Protein AF-A0A0L8HCJ7-F1 (afdb_monomer_lite)

Sequence (155 aa):
MPDIREISVDRPVSEKIEEMKAKKCLLDGDRKAYNEISQFTIKRNKEKIKTLRKENKELRQKLHDLHMKDEAVINKALKDKPTERASLKNKTGQEAITILDHKVSDGMRLLNALKHQIAVKQKQLVNMKTKYNEQQQASLLAITTDKKESTEAQV

pLDDT: mean 87.06, std 15.0, range [40.88, 98.25]

Organism: Octopus bimaculoides (NCBI:txid37653)

Foldseek 3Di:
DDDPPPDPPPDPVVVVVVVVVVVVVVVVVVVVVVVVVVVVVVVVVVVVVVVVVVVVVVVVVVVVVQQVVQLVVLCVVCVVPVPLNVVCPSHGNVVSVVVVVVVVVVVVVVVVVVVVVVVVVVVVVVVVVVVVVVVVVVVVVVVVVVVVVVVVVVD

Structure (mmCIF, N/CA/C/O backbone):
data_AF-A0A0L8HCJ7-F1
#
_entry.id   AF-A0A0L8HCJ7-F1
#
loop_
_atom_site.group_PDB
_atom_site.id
_atom_site.type_symbol
_atom_site.label_atom_id
_atom_site.label_alt_id
_atom_site.label_comp_id
_atom_site.label_asym_id
_atom_site.label_entity_id
_atom_site.label_seq_id
_atom_site.pdbx_PDB_ins_code
_atom_site.Cartn_x
_atom_site.Cartn_y
_atom_site.Cartn_z
_atom_site.occupancy
_atom_site.B_iso_or_equiv
_atom_site.auth_seq_id
_atom_site.auth_comp_id
_atom_site.auth_asym_id
_atom_site.auth_atom_id
_atom_site.pdbx_PDB_model_num
ATOM 1 N N . MET A 1 1 ? 12.587 45.862 -67.398 1.00 43.66 1 MET A N 1
ATOM 2 C CA . MET A 1 1 ? 13.420 44.970 -66.568 1.00 43.66 1 MET A CA 1
ATOM 3 C C . MET A 1 1 ? 13.558 43.665 -67.332 1.00 43.66 1 MET A C 1
ATOM 5 O O . MET A 1 1 ? 12.532 43.028 -67.527 1.00 43.66 1 MET A O 1
ATOM 9 N N . PRO A 1 2 ? 14.738 43.361 -67.894 1.00 41.03 2 PRO A N 1
ATOM 10 C CA . PRO A 1 2 ? 14.935 42.179 -68.730 1.00 41.03 2 PRO A CA 1
ATOM 11 C C . PRO A 1 2 ? 14.938 40.882 -67.904 1.00 41.03 2 PRO A C 1
ATOM 13 O O . PRO A 1 2 ? 15.356 40.870 -66.746 1.00 41.03 2 PRO A O 1
ATOM 16 N N . ASP A 1 3 ? 14.422 39.823 -68.527 1.00 40.88 3 ASP A N 1
ATOM 17 C CA . ASP A 1 3 ? 14.210 38.473 -68.005 1.00 40.88 3 ASP A CA 1
ATOM 18 C C . ASP A 1 3 ? 15.478 37.815 -67.432 1.00 40.88 3 ASP A C 1
ATOM 20 O O . ASP A 1 3 ? 16.511 37.717 -68.087 1.00 40.88 3 ASP A O 1
ATOM 24 N N . ILE A 1 4 ? 15.363 37.245 -66.229 1.00 54.09 4 ILE A N 1
ATOM 25 C CA . ILE A 1 4 ? 16.427 36.506 -65.511 1.00 54.09 4 ILE A CA 1
ATOM 26 C C . ILE A 1 4 ? 16.616 35.077 -66.084 1.00 54.09 4 ILE A C 1
ATOM 28 O O . ILE A 1 4 ? 17.275 34.224 -65.495 1.00 54.09 4 ILE A O 1
ATOM 32 N N . ARG A 1 5 ? 16.036 34.771 -67.251 1.00 53.66 5 ARG A N 1
ATOM 33 C CA . ARG A 1 5 ? 16.048 33.418 -67.838 1.00 53.66 5 ARG A CA 1
ATOM 34 C C . ARG A 1 5 ? 17.217 33.136 -68.784 1.00 53.66 5 ARG A C 1
ATOM 36 O O . ARG A 1 5 ? 17.306 32.019 -69.276 1.00 53.66 5 ARG A O 1
ATOM 43 N N . GLU A 1 6 ? 18.136 34.078 -68.987 1.00 51.12 6 GLU A N 1
ATOM 44 C CA . GLU A 1 6 ? 19.256 33.912 -69.926 1.00 51.12 6 GLU A CA 1
ATOM 45 C C . GLU A 1 6 ? 20.607 34.337 -69.336 1.00 51.12 6 GLU A C 1
ATOM 47 O O . GLU A 1 6 ? 21.276 35.222 -69.849 1.00 51.12 6 GLU A O 1
ATOM 52 N N . ILE A 1 7 ? 21.047 33.674 -68.263 1.00 47.19 7 ILE A N 1
ATOM 53 C CA . ILE A 1 7 ? 22.484 33.452 -68.007 1.00 47.19 7 ILE A CA 1
ATOM 54 C C . ILE A 1 7 ? 22.652 32.016 -67.491 1.00 47.19 7 ILE A C 1
ATOM 56 O O . ILE A 1 7 ? 23.140 31.758 -66.393 1.00 47.19 7 ILE A O 1
ATOM 60 N N . SER A 1 8 ? 22.213 31.037 -68.280 1.00 50.56 8 SER A N 1
ATOM 61 C CA . SER A 1 8 ? 22.778 29.692 -68.202 1.00 50.56 8 SER A CA 1
ATOM 62 C C . SER A 1 8 ? 24.038 29.686 -69.060 1.00 50.56 8 SER A C 1
ATOM 64 O O . SER A 1 8 ? 24.027 29.213 -70.194 1.00 50.56 8 SER A O 1
ATOM 66 N N . VAL A 1 9 ? 25.130 30.251 -68.535 1.00 55.47 9 VAL A N 1
ATOM 67 C CA . VAL A 1 9 ? 26.457 29.879 -69.036 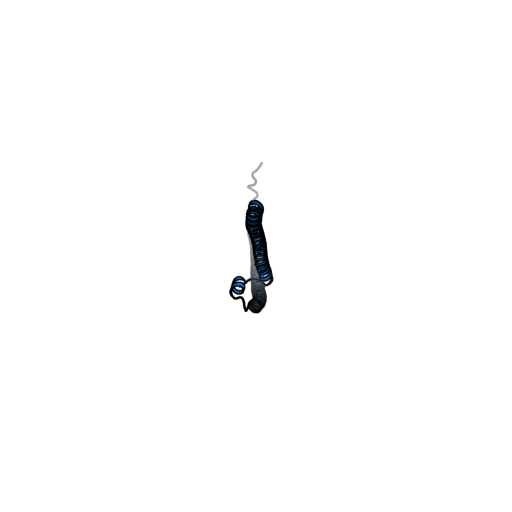1.00 55.47 9 VAL A CA 1
ATOM 68 C C . VAL A 1 9 ? 26.549 28.386 -68.775 1.00 55.47 9 VAL A C 1
ATOM 70 O O . VAL A 1 9 ? 26.558 27.959 -67.617 1.00 55.47 9 VAL A O 1
ATOM 73 N N . ASP A 1 10 ? 26.497 27.587 -69.836 1.00 62.50 10 ASP A N 1
ATOM 74 C CA . ASP A 1 10 ? 26.625 26.146 -69.733 1.00 62.50 10 ASP A CA 1
ATOM 75 C C . ASP A 1 10 ? 28.010 25.833 -69.174 1.00 62.50 10 ASP A C 1
ATOM 77 O O . ASP A 1 10 ? 28.993 25.742 -69.908 1.00 62.50 10 ASP A O 1
ATOM 81 N N . ARG A 1 11 ? 28.093 25.712 -67.839 1.00 64.81 11 ARG A N 1
ATOM 82 C CA . ARG A 1 11 ? 29.295 25.215 -67.171 1.00 64.81 11 ARG A CA 1
ATOM 83 C C . ARG A 1 11 ? 29.696 23.919 -67.862 1.00 64.81 11 ARG A C 1
ATOM 85 O O . ARG A 1 11 ? 28.802 23.095 -68.126 1.00 64.81 11 ARG A O 1
ATOM 92 N N . PRO A 1 12 ? 30.994 23.733 -68.148 1.00 81.75 12 PRO A N 1
ATOM 93 C CA . PRO A 1 12 ? 31.468 22.534 -68.806 1.00 81.75 12 PRO A CA 1
ATOM 94 C C . PRO A 1 12 ? 30.941 21.317 -68.050 1.00 81.75 12 PRO A C 1
ATOM 96 O O . PRO A 1 12 ? 30.881 21.285 -66.820 1.00 81.75 12 PRO A O 1
ATOM 99 N N . VAL A 1 13 ? 30.492 20.318 -68.805 1.00 82.00 13 VAL A N 1
ATOM 100 C CA . VAL A 1 13 ? 29.803 19.137 -68.267 1.00 82.00 13 VAL A CA 1
ATOM 101 C C . VAL A 1 13 ? 30.628 18.448 -67.167 1.00 82.00 13 VAL A C 1
ATOM 103 O O . VAL A 1 13 ? 30.056 17.893 -66.232 1.00 82.00 13 VAL A O 1
ATOM 106 N N . SER A 1 14 ? 31.960 18.555 -67.220 1.00 83.88 14 SER A N 1
ATOM 107 C CA . SER A 1 14 ? 32.887 18.098 -66.179 1.00 83.88 14 SER A CA 1
ATOM 108 C C . SER A 1 14 ? 32.647 18.747 -64.812 1.00 83.88 14 SER A C 1
ATOM 110 O O . SER A 1 14 ? 32.549 18.027 -63.824 1.00 83.88 14 SER A O 1
ATOM 112 N N . GLU A 1 15 ? 32.468 20.068 -64.743 1.00 87.06 15 GLU A N 1
ATOM 113 C CA . GLU A 1 15 ? 32.218 20.791 -63.487 1.00 87.06 15 GLU A CA 1
ATOM 114 C C . GLU A 1 15 ? 30.873 20.393 -62.873 1.00 87.06 15 GLU A C 1
ATOM 116 O O . GLU A 1 15 ? 30.779 20.148 -61.672 1.00 87.06 15 GLU A O 1
ATOM 121 N N . LYS A 1 16 ? 29.831 20.238 -63.704 1.00 88.12 16 LYS A N 1
ATOM 122 C CA . LYS A 1 16 ? 28.515 19.748 -63.254 1.00 88.12 16 LYS A CA 1
ATOM 123 C C . LYS A 1 16 ? 28.620 18.320 -62.697 1.00 88.12 16 LYS A C 1
ATOM 125 O O . LYS A 1 16 ? 27.985 17.992 -61.696 1.00 88.12 16 LYS A O 1
ATOM 130 N N . ILE A 1 17 ? 29.434 17.461 -63.318 1.00 88.88 17 ILE A N 1
ATOM 131 C CA . ILE A 1 17 ? 29.689 16.094 -62.838 1.00 88.88 17 ILE A CA 1
ATOM 132 C C . ILE A 1 17 ? 30.447 16.109 -61.503 1.00 88.88 17 ILE A C 1
ATOM 134 O O . ILE A 1 17 ? 30.119 15.324 -60.611 1.00 88.88 17 ILE A O 1
ATOM 138 N N . GLU A 1 18 ? 31.446 16.974 -61.345 1.00 91.06 18 GLU A N 1
ATOM 139 C CA . GLU A 1 18 ? 32.218 17.114 -60.105 1.00 91.06 18 GLU A CA 1
ATOM 140 C C . GLU A 1 18 ? 31.367 17.654 -58.952 1.00 91.06 18 GLU A C 1
ATOM 142 O O . GLU A 1 18 ? 31.388 17.083 -57.860 1.00 91.06 18 GLU A O 1
ATOM 147 N N . GLU A 1 19 ? 30.531 18.660 -59.208 1.00 91.38 19 GLU A N 1
ATOM 148 C CA . GLU A 1 19 ? 29.574 19.200 -58.238 1.00 91.38 19 GLU A CA 1
ATOM 149 C C . GLU A 1 19 ? 28.581 18.122 -57.771 1.00 91.38 19 GLU A C 1
ATOM 151 O O . GLU A 1 19 ? 28.354 17.937 -56.572 1.00 91.38 19 GLU A O 1
ATOM 156 N N . MET A 1 20 ? 28.037 17.334 -58.704 1.00 92.50 20 MET A N 1
ATOM 157 C CA . MET A 1 20 ? 27.126 16.234 -58.374 1.00 92.50 20 MET A CA 1
ATOM 158 C C . MET A 1 20 ? 27.812 15.117 -57.579 1.00 92.50 20 MET A C 1
ATOM 160 O O . MET A 1 20 ? 27.202 14.550 -56.667 1.00 92.50 20 MET A O 1
ATOM 164 N N . LYS A 1 21 ? 29.083 14.812 -57.869 1.00 92.69 21 LYS A N 1
ATOM 165 C CA . LYS A 1 21 ? 29.886 13.867 -57.076 1.00 92.69 21 LYS A CA 1
ATOM 166 C C . LYS A 1 21 ? 30.128 14.394 -55.661 1.00 92.69 21 LYS A C 1
ATOM 168 O O . LYS A 1 21 ? 29.927 13.643 -54.710 1.00 92.69 21 LYS A O 1
ATOM 173 N N . ALA A 1 22 ? 30.487 15.668 -55.506 1.00 93.56 22 ALA A N 1
ATOM 174 C CA . ALA A 1 22 ? 30.688 16.292 -54.199 1.00 93.56 22 ALA A CA 1
ATOM 175 C C . ALA A 1 22 ? 29.400 16.281 -53.360 1.00 93.56 22 ALA A C 1
ATOM 177 O O . ALA A 1 22 ? 29.416 15.874 -52.196 1.00 93.56 22 ALA A O 1
ATOM 178 N N . LYS A 1 23 ? 28.259 16.624 -53.971 1.00 95.94 23 LYS A N 1
ATOM 179 C CA . LYS A 1 23 ? 26.941 16.561 -53.325 1.00 95.94 23 LYS A CA 1
ATOM 180 C C . LYS A 1 23 ? 26.576 15.141 -52.895 1.00 95.94 23 LYS A C 1
ATOM 182 O O . LYS A 1 23 ? 26.051 14.949 -51.801 1.00 95.94 23 LYS A O 1
ATOM 187 N N . LYS A 1 24 ? 26.872 14.140 -53.728 1.00 93.94 24 LYS A N 1
ATOM 188 C CA . LYS A 1 24 ? 26.667 12.729 -53.382 1.00 93.94 24 LYS A CA 1
ATOM 189 C C . LYS A 1 24 ? 27.514 12.318 -52.173 1.00 93.94 24 LYS A C 1
ATOM 191 O O . LYS A 1 24 ? 26.969 11.739 -51.241 1.00 93.94 24 LYS A O 1
ATOM 196 N N . CYS A 1 25 ? 28.799 12.672 -52.152 1.00 94.56 25 CYS A N 1
ATOM 197 C CA . CYS A 1 25 ? 29.685 12.381 -51.022 1.00 94.56 25 CYS A CA 1
ATOM 198 C C . CYS A 1 25 ? 29.191 13.010 -49.711 1.00 94.56 25 CYS A C 1
ATOM 200 O O . CYS A 1 25 ? 29.251 12.360 -48.669 1.00 94.56 25 CYS A O 1
ATOM 202 N N . LEU A 1 26 ? 28.673 14.243 -49.758 1.00 95.75 26 LEU A N 1
ATOM 203 C CA . LEU A 1 26 ? 28.102 14.906 -48.584 1.00 95.75 26 LEU A CA 1
ATOM 204 C C . LEU A 1 26 ? 26.871 14.156 -48.055 1.00 95.75 26 LEU A C 1
ATOM 206 O O . LEU A 1 26 ? 26.812 13.829 -46.874 1.00 95.75 26 LEU A O 1
ATOM 210 N N . LEU A 1 27 ? 25.932 13.806 -48.941 1.00 96.06 27 LEU A N 1
ATOM 211 C CA . LEU A 1 27 ? 24.729 13.052 -48.570 1.00 96.06 27 LEU A CA 1
ATOM 212 C C . LEU A 1 27 ? 25.058 11.659 -48.014 1.00 96.06 27 LEU A C 1
ATOM 214 O O . LEU A 1 27 ? 24.411 11.202 -47.070 1.00 96.06 27 LEU A O 1
ATOM 218 N N . ASP A 1 28 ? 26.066 10.986 -48.568 1.00 95.31 28 ASP A N 1
ATOM 219 C CA . ASP A 1 28 ? 26.535 9.696 -48.059 1.00 95.31 28 ASP A CA 1
ATOM 220 C C . ASP A 1 28 ? 27.169 9.838 -46.660 1.00 95.31 28 ASP A C 1
ATOM 222 O O . ASP A 1 28 ? 26.952 8.982 -45.794 1.00 95.31 28 ASP A O 1
ATOM 226 N N . GLY A 1 29 ? 27.891 10.938 -46.410 1.00 95.69 29 GLY A N 1
ATOM 227 C CA . GLY A 1 29 ? 28.428 11.307 -45.098 1.00 95.69 29 GLY A CA 1
ATOM 228 C C . GLY A 1 29 ? 27.334 11.562 -44.061 1.00 95.69 29 GLY A C 1
ATOM 229 O O . GLY A 1 29 ? 27.347 10.945 -42.994 1.00 95.69 29 GLY A O 1
ATOM 230 N N . ASP A 1 30 ? 26.339 12.381 -44.402 1.00 95.81 30 ASP A N 1
ATOM 231 C CA . ASP A 1 30 ? 25.191 12.677 -43.536 1.00 95.81 30 ASP A CA 1
ATOM 232 C C . ASP A 1 30 ? 24.389 11.414 -43.219 1.00 95.81 30 ASP A C 1
ATOM 234 O O . ASP A 1 30 ? 24.031 11.156 -42.067 1.00 95.81 30 ASP A O 1
ATOM 238 N N . ARG A 1 31 ? 24.158 10.561 -44.225 1.00 95.69 31 ARG A N 1
ATOM 239 C CA . ARG A 1 31 ? 23.480 9.274 -44.039 1.00 95.69 31 ARG A CA 1
ATOM 240 C C . ARG A 1 31 ? 24.249 8.374 -43.077 1.00 95.69 31 ARG A C 1
ATOM 242 O O . ARG A 1 31 ? 23.640 7.700 -42.244 1.00 95.69 31 ARG A O 1
ATOM 249 N N . LYS A 1 32 ? 25.579 8.337 -43.187 1.00 96.25 32 LYS A N 1
ATOM 250 C CA . LYS A 1 32 ? 26.434 7.551 -42.293 1.00 96.25 32 LYS A CA 1
ATOM 251 C C . LYS A 1 32 ? 26.372 8.085 -40.861 1.00 96.25 32 LYS A C 1
ATOM 253 O O . LYS A 1 32 ? 26.083 7.303 -39.957 1.00 96.25 32 LYS A O 1
ATOM 258 N N . ALA A 1 33 ? 26.534 9.393 -40.669 1.00 95.75 33 ALA A N 1
ATOM 259 C CA . ALA A 1 33 ? 26.447 10.033 -39.357 1.00 95.75 33 ALA A CA 1
ATOM 260 C C . ALA A 1 33 ? 25.073 9.811 -38.700 1.00 95.75 33 ALA A C 1
ATOM 262 O O . ALA A 1 33 ? 24.990 9.428 -37.533 1.00 95.75 33 ALA A O 1
ATOM 263 N N . TYR A 1 34 ? 23.985 9.956 -39.464 1.00 96.31 34 TYR A N 1
ATOM 264 C CA . TYR A 1 34 ? 22.629 9.686 -38.984 1.00 96.31 34 TYR A CA 1
ATOM 265 C C . TYR A 1 34 ? 22.465 8.239 -38.502 1.00 96.31 34 TYR A C 1
ATOM 267 O O . TYR A 1 34 ? 21.936 7.989 -37.416 1.00 96.31 34 TYR A O 1
ATOM 275 N N . ASN A 1 35 ? 22.950 7.274 -39.286 1.00 96.38 35 ASN A N 1
ATOM 276 C CA . ASN A 1 35 ? 22.863 5.862 -38.930 1.00 96.38 35 ASN A CA 1
ATOM 277 C C . ASN A 1 35 ? 23.689 5.534 -37.681 1.00 96.38 35 ASN A C 1
ATOM 279 O O . ASN A 1 35 ? 23.221 4.785 -36.824 1.00 96.38 35 ASN A O 1
ATOM 283 N N . GLU A 1 36 ? 24.884 6.104 -37.545 1.00 96.25 36 GLU A N 1
ATOM 284 C CA . GLU A 1 36 ? 25.734 5.930 -36.364 1.00 96.25 36 GLU A CA 1
ATOM 285 C C . GLU A 1 36 ? 25.061 6.475 -35.100 1.00 96.25 36 GLU A C 1
ATOM 287 O O . GLU A 1 36 ? 24.970 5.762 -34.096 1.00 96.25 36 GLU A O 1
ATOM 292 N N . ILE A 1 37 ? 24.498 7.685 -35.167 1.00 96.00 37 ILE A N 1
ATOM 293 C CA . ILE A 1 37 ? 23.755 8.300 -34.058 1.00 96.00 37 ILE A CA 1
ATOM 294 C C . ILE A 1 37 ? 22.521 7.467 -33.704 1.00 96.00 37 ILE A C 1
ATOM 296 O O . ILE A 1 37 ? 22.271 7.198 -32.528 1.00 96.00 37 ILE A O 1
ATOM 300 N N . SER A 1 38 ? 21.755 7.021 -34.701 1.00 96.44 38 SER A N 1
ATOM 301 C CA . SER A 1 38 ? 20.567 6.192 -34.487 1.00 96.44 38 SER A CA 1
ATOM 302 C C . SER A 1 38 ? 20.926 4.876 -33.791 1.00 96.44 38 SER A C 1
ATOM 304 O O . SER A 1 38 ? 20.335 4.526 -32.766 1.00 96.44 38 SER A O 1
ATOM 306 N N . GLN A 1 39 ? 21.965 4.180 -34.262 1.00 96.69 39 GLN A N 1
ATOM 307 C CA . GLN A 1 39 ? 22.436 2.936 -33.648 1.00 96.69 39 GLN A CA 1
ATOM 308 C C . GLN A 1 39 ? 22.970 3.154 -32.232 1.00 96.69 39 GLN A C 1
ATOM 310 O O . GLN A 1 39 ? 22.688 2.351 -31.337 1.00 96.69 39 GLN A O 1
ATOM 315 N N . PHE A 1 40 ? 23.707 4.239 -32.002 1.00 96.88 40 PHE A N 1
ATOM 316 C CA . PHE A 1 40 ? 24.179 4.610 -30.673 1.00 96.88 40 PHE A CA 1
ATOM 317 C C . PHE A 1 40 ? 23.010 4.869 -29.712 1.00 96.88 40 PHE A C 1
ATOM 319 O O . PHE A 1 40 ? 22.962 4.287 -28.626 1.00 96.88 40 PHE A O 1
ATOM 326 N N . THR A 1 41 ? 22.014 5.648 -30.134 1.00 97.06 41 THR A N 1
ATOM 327 C CA . THR A 1 41 ? 20.805 5.918 -29.345 1.00 97.06 41 THR A CA 1
ATOM 328 C C . THR A 1 41 ? 20.021 4.638 -29.058 1.00 97.06 41 THR A C 1
ATOM 330 O O . THR A 1 41 ? 19.606 4.413 -27.921 1.00 97.06 41 THR A O 1
ATOM 333 N N . ILE A 1 42 ? 19.866 3.744 -30.039 1.00 97.06 42 ILE A N 1
ATOM 334 C CA . ILE A 1 42 ? 19.204 2.446 -29.844 1.00 97.06 42 ILE A CA 1
ATOM 335 C C . ILE A 1 42 ? 19.944 1.608 -28.795 1.00 97.06 42 ILE A C 1
ATOM 337 O O . ILE A 1 42 ? 19.304 1.025 -27.916 1.00 97.06 42 ILE A O 1
ATOM 341 N N . LYS A 1 43 ? 21.279 1.541 -28.857 1.00 97.69 43 LYS A N 1
ATOM 342 C CA . LYS A 1 43 ? 22.094 0.812 -27.871 1.00 97.69 43 LYS A CA 1
ATOM 343 C C . LYS A 1 43 ? 21.926 1.401 -26.470 1.00 97.69 43 LYS A C 1
ATOM 345 O O . LYS A 1 43 ? 21.584 0.660 -25.549 1.00 97.69 43 LYS A O 1
ATOM 350 N N . ARG A 1 44 ? 22.035 2.724 -26.331 1.00 98.00 44 ARG A N 1
ATOM 351 C CA . ARG A 1 44 ? 21.834 3.430 -25.057 1.00 98.00 44 ARG A CA 1
ATOM 352 C C . ARG A 1 44 ? 20.434 3.203 -24.481 1.00 98.00 44 ARG A C 1
ATOM 354 O O . ARG A 1 44 ? 20.285 2.945 -23.289 1.00 98.00 44 ARG A O 1
ATOM 361 N N . ASN A 1 45 ? 19.402 3.238 -25.321 1.00 97.75 45 ASN A N 1
ATOM 362 C CA . ASN A 1 45 ? 18.028 2.968 -24.899 1.00 97.75 45 ASN A CA 1
ATOM 363 C C . ASN A 1 45 ? 17.853 1.518 -24.434 1.00 97.75 45 ASN A C 1
ATOM 365 O O . ASN A 1 45 ? 17.219 1.277 -23.409 1.00 97.75 45 ASN A O 1
ATOM 369 N N . LYS A 1 46 ? 18.452 0.547 -25.136 1.00 97.75 46 LYS A N 1
ATOM 370 C CA . LYS A 1 46 ? 18.447 -0.865 -24.717 1.00 97.75 46 LYS A CA 1
ATOM 371 C C . LYS A 1 46 ? 19.116 -1.055 -23.357 1.00 97.75 46 LYS A C 1
ATOM 373 O O . LYS A 1 46 ? 18.599 -1.807 -22.533 1.00 97.75 46 LYS A O 1
ATOM 378 N N . GLU A 1 47 ? 20.238 -0.388 -23.108 1.00 97.38 47 GLU A N 1
ATOM 379 C CA . GLU A 1 47 ? 20.918 -0.419 -21.809 1.00 97.38 47 GLU A CA 1
ATOM 380 C C . GLU A 1 47 ? 20.058 0.204 -20.711 1.00 97.38 47 GLU A C 1
ATOM 382 O O . GLU A 1 47 ? 19.827 -0.442 -19.691 1.00 97.38 47 GLU A O 1
ATOM 387 N N . LYS A 1 48 ? 19.478 1.382 -20.959 1.00 98.00 48 LYS A N 1
ATOM 388 C CA . LYS A 1 48 ? 18.567 2.047 -20.018 1.00 98.00 48 LYS A CA 1
ATOM 389 C C . LYS A 1 48 ? 17.341 1.191 -19.686 1.00 98.00 48 LYS A C 1
ATOM 391 O O . LYS A 1 48 ? 16.926 1.108 -18.538 1.00 98.00 48 LYS A O 1
ATOM 396 N N . ILE A 1 49 ? 16.765 0.497 -20.668 1.00 98.06 49 ILE A N 1
ATOM 397 C CA . ILE A 1 49 ? 15.659 -0.441 -20.421 1.00 98.06 49 ILE A CA 1
ATOM 398 C C . ILE A 1 49 ? 16.123 -1.596 -19.526 1.00 98.06 49 ILE A C 1
ATOM 400 O O . ILE A 1 49 ? 15.390 -2.014 -18.629 1.00 98.06 49 ILE A O 1
ATOM 404 N N . LYS A 1 50 ? 17.331 -2.127 -19.745 1.00 97.62 50 LYS A N 1
ATOM 405 C CA . LYS A 1 50 ? 17.882 -3.198 -18.904 1.00 97.62 50 LYS A CA 1
ATOM 406 C C . LYS A 1 50 ? 18.106 -2.730 -17.466 1.00 97.62 50 LYS A C 1
ATOM 408 O O . LYS A 1 50 ? 17.764 -3.486 -16.560 1.00 97.62 50 LYS A O 1
ATOM 413 N N . THR A 1 51 ? 18.642 -1.529 -17.243 1.00 97.75 51 THR A N 1
ATOM 414 C CA . THR A 1 51 ? 18.840 -0.991 -15.885 1.00 97.75 51 THR A CA 1
ATOM 415 C C . THR A 1 51 ? 17.503 -0.772 -15.186 1.00 97.75 51 THR A C 1
ATOM 417 O O . THR A 1 51 ? 17.288 -1.338 -14.120 1.00 97.75 51 THR A O 1
ATOM 420 N N . LEU A 1 52 ? 16.543 -0.118 -15.846 1.00 97.88 52 LEU A N 1
ATOM 421 C CA . LEU A 1 52 ? 15.203 0.118 -15.294 1.00 97.88 52 LEU A CA 1
ATOM 422 C C . LEU A 1 52 ? 14.458 -1.177 -14.948 1.00 97.88 52 LEU A C 1
ATOM 424 O O . LEU A 1 52 ? 13.691 -1.219 -13.986 1.00 97.88 52 LEU A O 1
ATOM 428 N N . ARG A 1 53 ? 14.663 -2.253 -15.719 1.00 97.50 53 ARG A N 1
ATOM 429 C CA . ARG A 1 53 ? 14.100 -3.578 -15.411 1.00 97.50 53 ARG A CA 1
ATOM 430 C C . ARG A 1 53 ? 14.738 -4.204 -14.173 1.00 97.50 53 ARG A C 1
ATOM 432 O O . ARG A 1 53 ? 14.020 -4.823 -13.390 1.00 97.50 53 ARG A O 1
ATOM 439 N N . LYS A 1 54 ? 16.056 -4.059 -13.997 1.00 97.50 54 LYS A N 1
ATOM 440 C CA . LYS A 1 54 ? 16.759 -4.524 -12.790 1.00 97.50 54 LYS A CA 1
ATOM 441 C C . LYS A 1 54 ? 16.284 -3.753 -11.562 1.00 97.50 54 LYS A C 1
ATOM 443 O O . LYS A 1 54 ? 15.837 -4.377 -10.609 1.00 97.50 54 LYS A O 1
ATOM 448 N N . GLU A 1 55 ? 16.246 -2.427 -11.648 1.00 97.19 55 GLU A N 1
ATOM 449 C CA . GLU A 1 55 ? 15.748 -1.553 -10.581 1.00 97.19 55 GLU A CA 1
ATOM 450 C C . GLU A 1 55 ? 14.297 -1.882 -10.212 1.00 97.19 55 GLU A C 1
ATOM 452 O O . GLU A 1 55 ? 13.978 -2.047 -9.039 1.00 97.19 55 GLU A O 1
ATOM 457 N N . ASN A 1 56 ? 13.414 -2.082 -11.198 1.00 97.44 56 ASN A N 1
ATOM 458 C CA . ASN A 1 56 ? 12.037 -2.513 -10.933 1.00 97.44 56 ASN A CA 1
ATOM 459 C C . ASN A 1 56 ? 11.970 -3.857 -10.202 1.00 97.44 56 ASN A C 1
ATOM 461 O O . ASN A 1 56 ? 11.137 -4.031 -9.314 1.00 97.44 56 ASN A O 1
ATOM 465 N N . LYS A 1 57 ? 12.812 -4.822 -10.584 1.00 97.44 57 LYS A N 1
ATOM 466 C CA . LYS A 1 57 ? 12.868 -6.128 -9.920 1.00 97.44 57 LYS A CA 1
ATOM 467 C C . LYS A 1 57 ? 13.322 -5.979 -8.468 1.00 97.44 57 LYS A C 1
ATOM 469 O O . LYS A 1 57 ? 12.687 -6.546 -7.585 1.00 97.44 57 LYS A O 1
ATOM 474 N N . GLU A 1 58 ? 14.366 -5.196 -8.225 1.00 97.25 58 GLU A N 1
ATOM 475 C CA . GLU A 1 58 ? 14.896 -4.934 -6.884 1.00 97.25 58 GLU A CA 1
ATOM 476 C C . GLU A 1 58 ? 13.889 -4.192 -6.003 1.00 97.25 58 GLU A C 1
ATOM 478 O O . GLU A 1 58 ? 13.685 -4.567 -4.853 1.00 97.25 58 GLU A O 1
ATOM 483 N N . LEU A 1 59 ? 13.214 -3.170 -6.533 1.00 96.69 59 LEU A N 1
ATOM 484 C CA . LEU A 1 59 ? 12.185 -2.432 -5.798 1.00 96.69 59 LEU A CA 1
ATOM 485 C C . LEU A 1 59 ? 10.993 -3.323 -5.442 1.00 96.69 59 LEU A C 1
ATOM 487 O O . LEU A 1 59 ? 10.510 -3.268 -4.315 1.00 96.69 59 LEU A O 1
ATOM 491 N N . ARG A 1 60 ? 10.550 -4.189 -6.362 1.00 95.12 60 ARG A N 1
ATOM 492 C CA . ARG A 1 60 ? 9.491 -5.171 -6.081 1.00 95.12 60 ARG A CA 1
ATOM 493 C C . ARG A 1 60 ? 9.901 -6.163 -4.997 1.00 95.12 60 ARG A C 1
ATOM 495 O O . ARG A 1 60 ? 9.078 -6.481 -4.148 1.00 95.12 60 ARG A O 1
ATOM 502 N N . GLN A 1 61 ? 11.152 -6.625 -5.010 1.00 95.94 61 GLN A N 1
ATOM 503 C CA . GLN A 1 61 ? 11.684 -7.494 -3.957 1.00 95.94 61 GLN A CA 1
ATOM 504 C C . GLN A 1 61 ? 11.723 -6.774 -2.608 1.00 95.94 61 GLN A C 1
ATOM 506 O O . GLN A 1 61 ? 11.168 -7.283 -1.645 1.00 95.94 61 GLN A O 1
ATOM 511 N N . LYS A 1 62 ? 12.262 -5.550 -2.552 1.00 94.38 62 LYS A N 1
ATOM 512 C CA . LYS A 1 62 ? 12.283 -4.736 -1.324 1.00 94.38 62 LYS A CA 1
ATOM 513 C C . LYS A 1 62 ? 10.880 -4.500 -0.764 1.00 94.38 62 LYS A C 1
ATOM 515 O O . LYS A 1 62 ? 10.677 -4.616 0.439 1.00 94.38 62 LYS A O 1
ATOM 520 N N . LEU A 1 63 ? 9.917 -4.184 -1.630 1.00 91.25 63 LEU A N 1
ATOM 521 C CA . LEU A 1 63 ? 8.521 -4.000 -1.241 1.00 91.25 63 LEU A CA 1
ATOM 522 C C . LEU A 1 63 ? 7.934 -5.301 -0.683 1.00 91.25 63 LEU A C 1
ATOM 524 O O . LEU A 1 63 ? 7.304 -5.282 0.369 1.00 91.25 63 LEU A O 1
ATOM 528 N N . HIS A 1 64 ? 8.186 -6.433 -1.341 1.00 90.88 64 HIS A N 1
ATOM 529 C CA . HIS A 1 64 ? 7.759 -7.738 -0.848 1.00 90.88 64 HIS A CA 1
ATOM 530 C C . HIS A 1 64 ? 8.365 -8.058 0.525 1.00 90.88 64 HIS A C 1
ATOM 532 O O . HIS A 1 64 ? 7.626 -8.414 1.435 1.00 90.88 64 HIS A O 1
ATOM 538 N N . ASP A 1 65 ? 9.671 -7.856 0.712 1.00 91.69 65 ASP A N 1
ATOM 539 C CA . ASP A 1 65 ? 10.357 -8.114 1.982 1.00 91.69 65 ASP A CA 1
ATOM 540 C C . ASP A 1 65 ? 9.812 -7.247 3.126 1.00 91.69 65 ASP A C 1
ATOM 542 O O . ASP A 1 65 ? 9.699 -7.715 4.260 1.00 91.69 65 ASP A O 1
ATOM 546 N N . LEU A 1 66 ? 9.465 -5.986 2.845 1.00 89.62 66 LEU A N 1
ATOM 547 C CA . LEU A 1 66 ? 8.820 -5.094 3.811 1.00 89.62 66 LEU A CA 1
ATOM 548 C C . LEU A 1 66 ? 7.425 -5.605 4.187 1.00 89.62 66 LEU A C 1
ATOM 550 O O . LEU A 1 66 ? 7.146 -5.782 5.371 1.00 89.62 66 LEU A O 1
ATOM 554 N N . HIS A 1 67 ? 6.585 -5.930 3.200 1.00 88.44 67 HIS A N 1
ATOM 555 C CA . HIS A 1 67 ? 5.252 -6.476 3.466 1.00 88.44 67 HIS A CA 1
ATOM 556 C C . HIS A 1 67 ? 5.299 -7.818 4.203 1.00 88.44 67 HIS A C 1
ATOM 558 O O . HIS A 1 67 ? 4.503 -8.033 5.108 1.00 88.44 67 HIS A O 1
ATOM 564 N N . MET A 1 68 ? 6.241 -8.707 3.880 1.00 89.75 68 MET A N 1
ATOM 565 C CA . MET A 1 68 ? 6.401 -9.991 4.574 1.00 89.75 68 MET A CA 1
ATOM 566 C C . MET A 1 68 ? 6.760 -9.802 6.052 1.00 89.75 68 MET A C 1
ATOM 568 O O . MET A 1 68 ? 6.243 -10.518 6.912 1.00 89.75 68 MET A O 1
ATOM 572 N N . LYS A 1 69 ? 7.627 -8.830 6.370 1.00 88.69 69 LYS A N 1
ATOM 573 C CA . LYS A 1 69 ? 7.965 -8.489 7.762 1.00 88.69 69 LYS A CA 1
ATOM 574 C C . LYS A 1 69 ? 6.746 -7.959 8.511 1.00 88.69 69 LYS A C 1
ATOM 576 O O . LYS A 1 69 ? 6.470 -8.431 9.613 1.00 88.69 69 LYS A O 1
ATOM 581 N N . ASP A 1 70 ? 6.006 -7.038 7.902 1.00 90.69 70 ASP A N 1
ATOM 582 C CA . ASP A 1 70 ? 4.787 -6.477 8.487 1.00 90.69 70 ASP A CA 1
ATOM 583 C C . ASP A 1 70 ? 3.725 -7.562 8.714 1.00 90.69 70 ASP A C 1
ATOM 585 O O . ASP A 1 70 ? 3.177 -7.678 9.812 1.00 90.69 70 ASP A O 1
ATOM 589 N N . GLU A 1 71 ? 3.490 -8.430 7.728 1.00 90.12 71 GLU A N 1
ATOM 590 C CA . GLU A 1 71 ? 2.560 -9.553 7.851 1.00 90.12 71 GLU A CA 1
ATOM 591 C C . GLU A 1 71 ? 2.971 -10.520 8.964 1.00 90.12 71 GLU A C 1
ATOM 593 O O . GLU A 1 71 ? 2.115 -10.977 9.724 1.00 90.12 71 GLU A O 1
ATOM 598 N N . ALA A 1 72 ? 4.264 -10.817 9.120 1.00 90.56 72 ALA A N 1
ATOM 599 C CA . ALA A 1 72 ? 4.749 -11.669 10.203 1.00 90.56 72 ALA A CA 1
ATOM 600 C C . ALA A 1 72 ? 4.459 -11.062 11.587 1.00 90.56 72 ALA A C 1
ATOM 602 O O . ALA A 1 72 ? 4.016 -11.774 12.495 1.00 90.56 72 ALA A O 1
ATOM 603 N N . VAL A 1 73 ? 4.655 -9.750 11.745 1.00 90.19 73 VAL A N 1
ATOM 604 C CA . VAL A 1 73 ? 4.356 -9.029 12.992 1.00 90.19 73 VAL A CA 1
ATOM 605 C C . VAL A 1 73 ? 2.852 -9.020 13.268 1.00 90.19 73 VAL A C 1
ATOM 607 O O . VAL A 1 73 ? 2.440 -9.392 14.368 1.00 90.19 73 VAL A O 1
ATOM 610 N N . ILE A 1 74 ? 2.027 -8.681 12.273 1.00 89.12 74 ILE A N 1
ATOM 611 C CA . ILE A 1 74 ? 0.559 -8.664 12.388 1.00 89.12 74 ILE A CA 1
ATOM 612 C C . ILE A 1 74 ? 0.034 -10.061 12.749 1.00 89.12 74 ILE A C 1
ATOM 614 O O . ILE A 1 74 ? -0.786 -10.207 13.657 1.00 89.12 74 ILE A O 1
ATOM 618 N N . ASN A 1 75 ? 0.542 -11.107 12.094 1.00 89.00 75 ASN A N 1
ATOM 619 C CA . ASN A 1 75 ? 0.145 -12.490 12.353 1.00 89.00 75 ASN A CA 1
ATOM 620 C C . ASN A 1 75 ? 0.519 -12.957 13.763 1.00 89.00 75 ASN A C 1
ATOM 622 O O . ASN A 1 75 ? -0.248 -13.700 14.378 1.00 89.00 75 ASN A O 1
ATOM 626 N N . LYS A 1 76 ? 1.678 -12.526 14.277 1.00 90.50 76 LYS A N 1
ATOM 627 C CA . LYS A 1 76 ? 2.115 -12.835 15.643 1.00 90.50 76 LYS A CA 1
ATOM 628 C C . LYS A 1 76 ? 1.276 -12.092 16.684 1.00 90.50 76 LYS A C 1
ATOM 630 O O . LYS A 1 76 ? 0.887 -12.703 17.673 1.00 90.50 76 LYS A O 1
ATOM 635 N N . ALA A 1 77 ? 0.985 -10.812 16.457 1.00 88.94 77 ALA A N 1
ATOM 636 C CA . ALA A 1 77 ? 0.221 -9.977 17.383 1.00 88.94 77 ALA A CA 1
ATOM 637 C C . ALA A 1 77 ? -1.266 -10.368 17.460 1.00 88.94 77 ALA A C 1
ATOM 639 O O . ALA A 1 77 ? -1.850 -10.355 18.538 1.00 88.94 77 ALA A O 1
ATOM 640 N N . LEU A 1 78 ? -1.879 -10.754 16.336 1.00 88.88 78 LEU A N 1
ATOM 641 C CA . LEU A 1 78 ? -3.311 -11.077 16.241 1.00 88.88 78 LEU A CA 1
ATOM 642 C C . LEU A 1 78 ? -3.583 -12.580 16.130 1.00 88.88 78 LEU A C 1
ATOM 644 O O . LEU A 1 78 ? -4.563 -13.000 15.51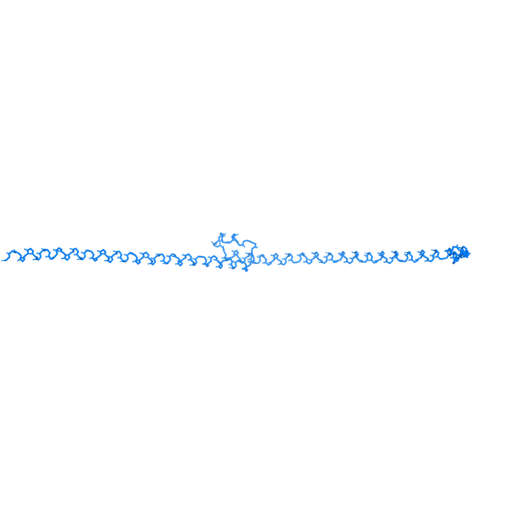0 1.00 88.88 78 LEU A O 1
ATOM 648 N N . LYS A 1 79 ? -2.724 -13.409 16.731 1.00 88.81 79 LYS A N 1
ATOM 649 C CA . LYS A 1 79 ? -2.880 -14.869 16.707 1.00 88.81 79 LYS A CA 1
ATOM 650 C C . LYS A 1 79 ? -4.239 -15.313 17.262 1.00 88.81 79 LYS A C 1
ATOM 652 O O . LYS A 1 79 ? -4.880 -16.174 16.664 1.00 88.81 79 LYS A O 1
ATOM 657 N N . ASP A 1 80 ? -4.693 -14.668 18.333 1.00 91.56 80 ASP A N 1
ATOM 658 C CA . ASP A 1 80 ? -5.931 -15.019 19.040 1.00 91.56 80 ASP A CA 1
ATOM 659 C C . ASP A 1 80 ? -7.185 -14.395 18.406 1.00 91.56 80 ASP A C 1
ATOM 661 O O . ASP A 1 80 ? -8.313 -14.718 18.774 1.00 91.56 80 ASP A O 1
ATOM 665 N N . LYS A 1 81 ? -7.005 -13.498 17.428 1.00 87.88 81 LYS A N 1
ATOM 666 C CA . LYS A 1 81 ? -8.079 -12.708 16.819 1.00 87.88 81 LYS A CA 1
ATOM 667 C C . LYS A 1 81 ? -8.117 -12.884 15.296 1.00 87.88 81 LYS A C 1
ATOM 669 O O . LYS A 1 81 ? -7.686 -12.000 14.548 1.00 87.88 81 LYS A O 1
ATOM 674 N N . PRO A 1 82 ? -8.676 -14.003 14.797 1.00 87.88 82 PRO A N 1
ATOM 675 C CA . PRO A 1 82 ? -8.635 -14.338 13.373 1.00 87.88 82 PRO A CA 1
ATOM 676 C C . PRO A 1 82 ? -9.416 -13.354 12.487 1.00 87.88 82 PRO A C 1
ATOM 678 O O . PRO A 1 82 ? -9.010 -13.103 11.352 1.00 87.88 82 PRO A O 1
ATOM 681 N N . THR A 1 83 ? -10.500 -12.762 12.995 1.00 87.62 83 THR A N 1
ATOM 682 C CA . THR A 1 83 ? -11.335 -11.786 12.271 1.00 87.62 83 THR A CA 1
ATOM 683 C C . THR A 1 83 ? -10.613 -10.454 12.050 1.00 87.62 83 THR A C 1
ATOM 685 O O . THR A 1 83 ? -10.625 -9.900 10.947 1.00 87.62 83 THR A O 1
ATOM 688 N N . GLU A 1 84 ? -9.930 -9.948 13.081 1.00 86.31 84 GLU A N 1
ATOM 689 C CA . GLU A 1 84 ? -9.114 -8.734 12.994 1.00 86.31 84 GLU A CA 1
ATOM 690 C C . GLU A 1 84 ? -7.902 -8.960 12.087 1.00 86.31 84 GLU A C 1
ATOM 692 O O . GLU A 1 84 ? -7.639 -8.134 11.215 1.00 86.31 84 GLU A O 1
ATOM 697 N N . ARG A 1 85 ? -7.247 -10.121 12.198 1.00 88.56 85 ARG A N 1
ATOM 698 C CA . ARG A 1 85 ? -6.129 -10.514 11.333 1.00 88.56 85 ARG A CA 1
ATOM 699 C C . ARG A 1 85 ? -6.515 -10.552 9.854 1.00 88.56 85 ARG A C 1
ATOM 701 O O . ARG A 1 85 ? -5.805 -9.997 9.022 1.00 88.56 85 ARG A O 1
ATOM 708 N N . ALA A 1 86 ? -7.657 -11.154 9.514 1.00 86.75 86 ALA A N 1
ATOM 709 C CA . ALA A 1 86 ? -8.134 -11.213 8.130 1.00 86.75 86 ALA A CA 1
ATOM 710 C C . ALA A 1 86 ? -8.381 -9.816 7.531 1.00 86.75 86 ALA A C 1
ATOM 712 O O . ALA A 1 86 ? -8.109 -9.588 6.355 1.00 86.75 86 ALA A O 1
ATOM 713 N N . SER A 1 87 ? -8.826 -8.863 8.356 1.00 86.44 87 SER A N 1
ATOM 714 C CA . SER A 1 87 ? -9.073 -7.470 7.950 1.00 86.44 87 SER A CA 1
ATOM 715 C C . SER A 1 87 ? -7.791 -6.674 7.660 1.00 86.44 87 SER A C 1
ATOM 717 O O . SER A 1 87 ? -7.865 -5.570 7.111 1.00 86.44 87 SER A O 1
ATOM 719 N N . LEU A 1 88 ? -6.631 -7.195 8.069 1.00 88.00 88 LEU A N 1
ATOM 720 C CA . LEU A 1 88 ? -5.323 -6.543 7.982 1.00 88.00 88 LEU A CA 1
ATOM 721 C C . LEU A 1 88 ? -4.377 -7.218 6.979 1.00 88.00 88 LEU A C 1
ATOM 723 O O . LEU A 1 88 ? -3.208 -6.856 6.890 1.00 88.00 88 LEU A O 1
ATOM 727 N N . LYS A 1 89 ? -4.881 -8.173 6.192 1.00 84.69 89 LYS A N 1
ATOM 728 C CA . LYS A 1 89 ? -4.107 -8.829 5.135 1.00 84.69 89 LYS A CA 1
ATOM 729 C C . LYS A 1 89 ? -3.646 -7.810 4.085 1.00 84.69 89 LYS A C 1
ATOM 731 O O . LYS A 1 89 ? -4.444 -6.973 3.663 1.00 84.69 89 LYS A O 1
ATOM 736 N N . ASN A 1 90 ? -2.389 -7.910 3.645 1.00 83.56 90 ASN A N 1
ATOM 737 C CA . ASN A 1 90 ? -1.739 -6.998 2.695 1.00 83.56 90 ASN A CA 1
ATOM 738 C C . ASN A 1 90 ? -1.653 -5.522 3.137 1.00 83.56 90 ASN A C 1
ATOM 740 O O . ASN A 1 90 ? -1.362 -4.666 2.303 1.00 83.56 90 ASN A O 1
ATOM 744 N N . LYS A 1 91 ? -1.926 -5.198 4.406 1.00 86.88 91 LYS A N 1
ATOM 745 C CA . LYS A 1 91 ? -1.768 -3.831 4.920 1.00 86.88 91 LYS A CA 1
ATOM 746 C C . LYS A 1 91 ? -0.373 -3.639 5.483 1.00 86.88 91 LYS A C 1
ATOM 748 O O . LYS A 1 91 ? 0.242 -4.586 5.971 1.00 86.88 91 LYS A O 1
ATOM 753 N N . THR A 1 92 ? 0.118 -2.411 5.410 1.00 88.44 92 THR A N 1
ATOM 754 C CA . THR A 1 92 ? 1.365 -2.048 6.087 1.00 88.44 92 THR A CA 1
ATOM 755 C C . THR A 1 92 ? 1.161 -2.034 7.601 1.00 88.44 92 THR A C 1
ATOM 757 O O . THR A 1 92 ? 0.039 -1.867 8.094 1.00 88.44 92 THR A O 1
ATOM 760 N N . GLY A 1 93 ? 2.245 -2.174 8.363 1.00 86.75 93 GLY A N 1
ATOM 761 C CA . GLY A 1 93 ? 2.183 -2.129 9.825 1.00 86.75 93 GLY A CA 1
ATOM 762 C C . GLY A 1 93 ? 1.563 -0.829 10.357 1.00 86.75 93 GLY A C 1
ATOM 763 O O . GLY A 1 93 ? 0.777 -0.862 11.300 1.00 86.75 93 GLY A O 1
ATOM 764 N N . GLN A 1 94 ? 1.847 0.311 9.718 1.00 89.06 94 GLN A N 1
ATOM 765 C CA . GLN A 1 94 ? 1.291 1.613 10.112 1.00 89.06 94 GLN A CA 1
ATOM 766 C C . GLN A 1 94 ? -0.219 1.703 9.868 1.00 89.06 94 GLN A C 1
ATOM 768 O O . GLN A 1 94 ? -0.959 2.134 10.748 1.00 89.06 94 GLN A O 1
ATOM 773 N N . GLU A 1 95 ? -0.695 1.253 8.708 1.00 90.31 95 GLU A N 1
ATOM 774 C CA . GLU A 1 95 ? -2.132 1.192 8.415 1.00 90.31 95 GLU A CA 1
ATOM 775 C C . GLU A 1 95 ? -2.862 0.228 9.355 1.00 90.31 95 GLU A C 1
ATOM 777 O O . GLU A 1 95 ? -4.002 0.468 9.748 1.00 90.31 95 GLU A O 1
ATOM 782 N N . ALA A 1 96 ? -2.214 -0.874 9.735 1.00 91.00 96 ALA A N 1
ATOM 783 C CA . ALA A 1 96 ? -2.782 -1.807 10.695 1.00 91.00 96 ALA A CA 1
ATOM 784 C C . ALA A 1 96 ? -2.992 -1.162 12.073 1.00 91.00 96 ALA A C 1
ATOM 786 O O . ALA A 1 96 ? -4.038 -1.387 12.686 1.00 91.00 96 ALA A O 1
ATOM 787 N N . ILE A 1 97 ? -2.045 -0.333 12.522 1.00 91.38 97 ILE A N 1
ATOM 788 C CA . ILE A 1 97 ? -2.149 0.421 13.778 1.00 91.38 97 ILE A CA 1
ATOM 789 C C . ILE A 1 97 ? -3.327 1.394 13.718 1.00 91.38 97 ILE A C 1
ATOM 791 O O . ILE A 1 97 ? -4.206 1.324 14.572 1.00 91.38 97 ILE A O 1
ATOM 795 N N . THR A 1 98 ? -3.418 2.227 12.678 1.00 94.44 98 THR A N 1
ATOM 796 C CA . THR A 1 98 ? -4.491 3.233 12.582 1.00 94.44 98 THR A CA 1
ATOM 797 C C . THR A 1 98 ? -5.882 2.599 12.550 1.00 94.44 98 THR A C 1
ATOM 799 O O . THR A 1 98 ? -6.805 3.066 13.217 1.00 94.44 98 THR A O 1
ATOM 802 N N . ILE A 1 99 ? -6.048 1.485 11.832 1.00 92.12 99 ILE A N 1
ATOM 803 C CA . ILE A 1 99 ? -7.315 0.741 11.804 1.00 92.12 99 ILE A CA 1
ATOM 804 C C . ILE A 1 99 ? -7.666 0.196 13.188 1.00 92.12 99 ILE A C 1
ATOM 806 O O . ILE A 1 99 ? -8.836 0.223 13.584 1.00 92.12 99 ILE A O 1
ATOM 810 N N . LEU A 1 100 ? -6.682 -0.339 13.910 1.00 91.25 100 LEU A N 1
ATOM 811 C CA . LEU A 1 100 ? -6.908 -0.875 15.245 1.00 91.25 100 LEU A CA 1
ATOM 812 C C . LEU A 1 100 ? -7.260 0.243 16.234 1.00 91.25 100 LEU A C 1
ATOM 814 O O . LEU A 1 100 ? -8.201 0.081 17.009 1.00 91.25 100 LEU A O 1
ATOM 818 N N . ASP A 1 101 ? -6.600 1.396 16.141 1.00 94.19 101 ASP A N 1
ATOM 819 C CA . ASP A 1 101 ? -6.884 2.577 16.961 1.00 94.19 101 ASP A CA 1
ATOM 820 C C . ASP A 1 101 ? -8.315 3.084 16.759 1.00 94.19 101 ASP A C 1
ATOM 822 O O . ASP A 1 101 ? -9.025 3.381 17.728 1.00 94.19 101 ASP A O 1
ATOM 826 N N . HIS A 1 102 ? -8.791 3.123 15.510 1.00 94.19 102 HIS A N 1
ATOM 827 C CA . HIS A 1 102 ? -10.185 3.457 15.217 1.00 94.19 102 HIS A CA 1
ATOM 828 C C . HIS A 1 102 ? -11.154 2.457 15.861 1.00 94.19 102 HIS A C 1
ATOM 830 O O . HIS A 1 102 ? -12.102 2.871 16.531 1.00 94.19 102 HIS A O 1
ATOM 836 N N . LYS A 1 103 ? -10.886 1.148 15.753 1.00 92.19 103 LYS A N 1
ATOM 837 C CA . LYS A 1 103 ? -11.722 0.112 16.387 1.00 92.19 103 LYS A CA 1
ATOM 838 C C . LYS A 1 103 ? -11.766 0.242 17.909 1.00 92.19 103 LYS A C 1
ATOM 840 O O . LYS A 1 103 ? -12.833 0.104 18.505 1.00 92.19 103 LYS A O 1
ATOM 845 N N . VAL A 1 104 ? -10.625 0.510 18.543 1.00 93.94 104 VAL A N 1
ATOM 846 C CA . VAL A 1 104 ? -10.544 0.722 19.996 1.00 93.94 104 VAL A CA 1
ATOM 847 C C . VAL A 1 104 ? -11.342 1.962 20.397 1.00 93.94 104 VAL A C 1
ATOM 849 O O . VAL A 1 104 ? -12.104 1.919 21.365 1.00 93.94 104 VAL A O 1
ATOM 852 N N . SER A 1 105 ? -11.234 3.041 19.624 1.00 96.19 105 SER A N 1
ATOM 853 C CA . SER A 1 105 ? -11.971 4.285 19.861 1.00 96.19 105 SER A CA 1
ATOM 854 C C . SER A 1 105 ? -13.488 4.089 19.768 1.00 96.19 105 SER A C 1
ATOM 856 O O . SER A 1 105 ? -14.232 4.581 20.620 1.00 96.19 105 SER A O 1
ATOM 858 N N . ASP A 1 106 ? -13.961 3.328 18.781 1.00 95.94 106 ASP A N 1
ATOM 859 C CA . ASP A 1 106 ? -15.382 3.001 18.637 1.00 95.94 106 ASP A CA 1
ATOM 860 C C . ASP A 1 106 ? -15.885 2.114 19.785 1.00 95.94 106 ASP A C 1
ATOM 862 O O . ASP A 1 106 ? -16.956 2.371 20.345 1.00 95.94 106 ASP A O 1
ATOM 866 N N . GLY A 1 107 ? -15.089 1.125 20.206 1.00 96.44 107 GLY A N 1
ATOM 867 C CA . GLY A 1 107 ? -15.389 0.298 21.377 1.00 96.44 107 GLY A CA 1
ATOM 868 C C . GLY A 1 107 ? -15.492 1.121 22.665 1.00 96.44 107 GLY A C 1
ATOM 869 O O . GLY A 1 107 ? -16.426 0.943 23.449 1.00 96.44 107 GLY A O 1
ATOM 870 N N . MET A 1 108 ? -14.587 2.083 22.855 1.00 97.38 108 MET A N 1
ATOM 871 C CA . MET A 1 108 ? -14.616 3.010 23.988 1.00 97.38 108 MET A CA 1
ATOM 872 C C . MET A 1 108 ? -15.864 3.901 23.962 1.00 97.38 108 MET A C 1
ATOM 874 O O . MET A 1 108 ? -16.506 4.105 24.995 1.00 97.38 108 MET A O 1
ATOM 878 N N . ARG A 1 109 ? -16.259 4.395 22.780 1.00 98.06 109 ARG A N 1
ATOM 879 C CA . ARG A 1 109 ? -17.483 5.192 22.610 1.00 98.06 109 ARG A CA 1
ATOM 880 C C . ARG A 1 109 ? -18.724 4.392 23.006 1.00 98.06 109 ARG A C 1
ATOM 882 O O . ARG A 1 109 ? -19.561 4.902 23.752 1.00 98.06 109 ARG A O 1
ATOM 889 N N . LEU A 1 110 ? -18.814 3.135 22.568 1.00 97.69 110 LEU A N 1
ATOM 890 C CA . LEU A 1 110 ? -19.914 2.238 22.926 1.00 97.69 110 LEU A CA 1
ATOM 891 C C . LEU A 1 110 ? -19.945 1.954 24.433 1.00 97.69 110 LEU A C 1
ATOM 893 O O . LEU A 1 110 ? -21.001 2.045 25.057 1.00 97.69 110 LEU A O 1
ATOM 897 N N . LEU A 1 111 ? -18.789 1.669 25.036 1.00 97.62 111 LEU A N 1
ATOM 898 C CA . LEU A 1 111 ? -18.687 1.422 26.473 1.00 97.62 111 LEU A CA 1
ATOM 899 C C . LEU A 1 111 ? -19.153 2.633 27.290 1.00 97.62 111 LEU A C 1
ATOM 901 O O . LEU A 1 111 ? -19.897 2.476 28.257 1.00 97.62 111 LEU A O 1
ATOM 905 N N . ASN A 1 112 ? -18.749 3.841 26.897 1.00 98.12 112 ASN A N 1
ATOM 906 C CA . ASN A 1 112 ? -19.163 5.071 27.568 1.00 98.12 112 ASN A CA 1
ATOM 907 C C . ASN A 1 112 ? -20.673 5.308 27.444 1.00 98.12 112 ASN A C 1
ATOM 909 O O . ASN A 1 112 ? -21.317 5.665 28.432 1.00 98.12 112 ASN A O 1
ATOM 913 N N . ALA A 1 113 ? -21.255 5.043 26.271 1.00 98.25 113 ALA A N 1
ATOM 914 C CA . ALA A 1 113 ? -22.699 5.126 26.072 1.00 98.25 113 ALA A CA 1
ATOM 915 C C . ALA A 1 113 ? -23.459 4.142 26.979 1.00 98.25 113 ALA A C 1
ATOM 917 O O . ALA A 1 113 ? -24.424 4.530 27.640 1.00 98.25 113 ALA A O 1
ATOM 918 N N . LEU A 1 114 ? -22.995 2.892 27.077 1.00 98.00 114 LEU A N 1
ATOM 919 C CA . LEU A 1 114 ? -23.599 1.879 27.947 1.00 98.00 114 LEU A CA 1
ATOM 920 C C . LEU A 1 114 ? -23.469 2.240 29.430 1.00 98.00 114 LEU A C 1
ATOM 922 O O . LEU A 1 114 ? -24.449 2.154 30.169 1.00 98.00 114 LEU A O 1
ATOM 926 N N . LYS A 1 115 ? -22.297 2.710 29.872 1.00 98.12 115 LYS A N 1
ATOM 927 C CA . LYS A 1 115 ? -22.093 3.195 31.248 1.00 98.12 115 LYS A CA 1
ATOM 928 C C . LYS A 1 115 ? -23.060 4.324 31.594 1.00 98.12 115 LYS A C 1
ATOM 930 O O . LYS A 1 115 ? -23.665 4.302 32.664 1.00 98.12 115 LYS A O 1
ATOM 935 N N . HIS A 1 116 ? -23.249 5.274 30.678 1.00 98.12 116 HIS A N 1
ATOM 936 C CA . HIS A 1 116 ? -24.217 6.350 30.856 1.00 98.12 116 HIS A CA 1
ATOM 937 C C . HIS A 1 116 ? -25.651 5.810 30.975 1.00 98.12 116 HIS A C 1
ATOM 939 O O . HIS A 1 116 ? -26.371 6.177 31.902 1.00 98.12 116 HIS A O 1
ATOM 945 N N . GLN A 1 117 ? -26.064 4.894 30.093 1.00 98.00 117 GLN A N 1
ATOM 946 C CA . GLN A 1 117 ? -27.390 4.269 30.170 1.00 98.00 117 GLN A CA 1
ATOM 947 C C . GLN A 1 117 ? -27.612 3.543 31.503 1.00 98.00 117 GLN A C 1
ATOM 949 O O . GLN A 1 117 ? -28.666 3.711 32.119 1.00 98.00 117 GLN A O 1
ATOM 954 N N . ILE A 1 118 ? -26.619 2.788 31.981 1.00 97.75 118 ILE A N 1
ATOM 955 C CA . ILE A 1 118 ? -26.676 2.095 33.274 1.00 97.75 118 ILE A CA 1
ATOM 956 C C . ILE A 1 118 ? -26.856 3.101 34.414 1.00 97.75 118 ILE A C 1
ATOM 958 O O . ILE A 1 118 ? -27.760 2.929 35.230 1.00 97.75 118 ILE A O 1
ATOM 962 N N . ALA A 1 119 ? -26.062 4.175 34.446 1.00 97.94 119 ALA A N 1
ATOM 963 C CA . ALA A 1 119 ? -26.160 5.205 35.479 1.00 97.94 119 ALA A CA 1
ATOM 964 C C . ALA A 1 119 ? -27.551 5.867 35.506 1.00 97.94 119 ALA A C 1
ATOM 966 O O . ALA A 1 119 ? -28.143 6.050 36.573 1.00 97.94 119 ALA A O 1
ATOM 967 N N . VAL A 1 120 ? -28.121 6.160 34.332 1.00 97.69 120 VAL A N 1
ATOM 968 C CA . VAL A 1 120 ? -29.480 6.711 34.213 1.00 97.69 120 VAL A CA 1
ATOM 969 C C . VAL A 1 120 ? -30.520 5.732 34.760 1.00 97.69 120 VAL A C 1
ATOM 971 O O . VAL A 1 120 ? -31.375 6.124 35.555 1.00 97.69 120 VAL A O 1
ATOM 974 N N . LYS A 1 121 ? -30.447 4.453 34.377 1.00 97.06 121 LYS A N 1
ATOM 975 C CA . LYS A 1 121 ? -31.388 3.419 34.837 1.00 97.06 121 LYS A CA 1
ATOM 976 C C . LYS A 1 121 ? -31.277 3.165 36.340 1.00 97.06 121 LYS A C 1
ATOM 978 O O . LYS A 1 121 ? -32.299 3.029 37.007 1.00 97.06 121 LYS A O 1
ATOM 983 N N . GLN A 1 122 ? -30.067 3.167 36.894 1.00 96.94 122 GLN A N 1
ATOM 984 C CA . GLN A 1 122 ? -29.846 3.055 38.337 1.00 96.94 122 GLN A CA 1
ATOM 985 C C . GLN A 1 122 ? -30.464 4.234 39.092 1.00 96.94 122 GLN A C 1
ATOM 987 O O . GLN A 1 122 ? -31.187 4.018 40.062 1.00 96.94 122 GLN A O 1
ATOM 992 N N . LYS A 1 123 ? -30.269 5.470 38.613 1.00 97.00 123 LYS A N 1
ATOM 993 C CA . LYS A 1 123 ? -30.903 6.657 39.204 1.00 97.00 123 LYS A CA 1
ATOM 994 C C . LYS A 1 123 ? -32.431 6.568 39.159 1.00 97.00 123 LYS A C 1
ATOM 996 O O . LYS A 1 123 ? -33.092 6.870 40.148 1.00 97.00 123 LYS A O 1
ATOM 1001 N N . GLN A 1 124 ? -32.997 6.104 38.043 1.00 96.94 124 GLN A N 1
ATOM 1002 C CA . GLN A 1 124 ? -34.441 5.867 37.921 1.00 96.94 124 GLN A CA 1
ATOM 1003 C C . GLN A 1 124 ? -34.935 4.823 38.932 1.00 96.94 124 GLN A C 1
ATOM 1005 O O . GLN A 1 124 ? -35.943 5.057 39.594 1.00 96.94 124 GLN A O 1
ATOM 1010 N N . LEU A 1 125 ? -34.216 3.710 39.102 1.00 97.12 125 LEU A N 1
ATOM 1011 C CA . LEU A 1 125 ? -34.562 2.682 40.087 1.00 97.12 125 LEU A CA 1
ATOM 1012 C C . LEU A 1 125 ? -34.528 3.208 41.521 1.00 97.12 125 LEU A C 1
ATOM 1014 O O . LEU A 1 125 ? -35.441 2.914 42.288 1.00 97.12 125 LEU A O 1
ATOM 1018 N N . VAL A 1 126 ? -33.503 3.983 41.885 1.00 97.44 126 VAL A N 1
ATOM 1019 C CA . VAL A 1 126 ? -33.407 4.593 43.219 1.00 97.44 126 VAL A CA 1
ATOM 1020 C C . VAL A 1 126 ? -34.596 5.521 43.460 1.00 97.44 126 VAL A C 1
ATOM 1022 O O . VAL A 1 126 ? -35.280 5.357 44.462 1.00 97.44 126 VAL A O 1
ATOM 1025 N N . ASN A 1 127 ? -34.914 6.400 42.507 1.00 96.31 127 ASN A N 1
ATOM 1026 C CA . ASN A 1 127 ? -36.048 7.320 42.621 1.00 96.31 127 ASN A CA 1
ATOM 1027 C C . ASN A 1 127 ? -37.402 6.599 42.743 1.00 96.31 127 ASN A C 1
ATOM 1029 O O . ASN A 1 127 ? -38.295 7.069 43.441 1.00 96.31 127 ASN A O 1
ATOM 1033 N N . MET A 1 128 ? -37.592 5.476 42.045 1.00 96.06 128 MET A N 1
ATOM 1034 C CA . MET A 1 128 ? -38.823 4.687 42.168 1.00 96.06 128 MET A CA 1
ATOM 1035 C C . MET A 1 128 ? -38.903 3.981 43.524 1.00 96.06 128 MET A C 1
ATOM 1037 O O . MET A 1 128 ? -39.968 3.956 44.133 1.00 96.06 128 MET A O 1
ATOM 1041 N N . LYS A 1 129 ? -37.778 3.455 44.027 1.00 95.88 129 LYS A N 1
ATOM 1042 C CA . LYS A 1 129 ? -37.703 2.844 45.361 1.00 95.88 129 LYS A CA 1
ATOM 1043 C C . LYS A 1 129 ? -37.970 3.855 46.474 1.00 95.88 129 LYS A C 1
ATOM 1045 O O . LYS A 1 129 ? -38.708 3.529 47.395 1.00 95.88 129 LYS A O 1
ATOM 1050 N N . THR A 1 130 ? -37.414 5.065 46.396 1.00 95.50 130 THR A N 1
ATOM 1051 C CA . THR A 1 130 ? -37.664 6.106 47.407 1.00 95.50 130 THR A CA 1
ATOM 1052 C C . THR A 1 130 ? -39.134 6.507 47.429 1.00 95.50 130 THR A C 1
ATOM 1054 O O . THR A 1 130 ? -39.742 6.447 48.490 1.00 95.50 130 THR A O 1
ATOM 1057 N N . LYS A 1 131 ? -39.743 6.775 46.265 1.00 94.94 131 LYS A N 1
ATOM 1058 C CA . LYS A 1 131 ? -41.182 7.086 46.163 1.00 94.94 131 LYS A CA 1
ATOM 1059 C C . LYS A 1 131 ? -42.071 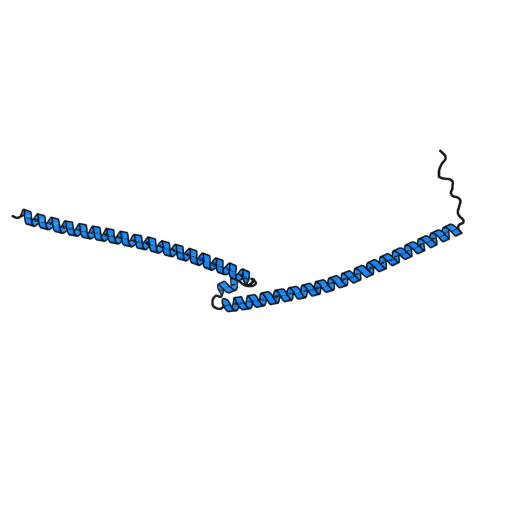5.979 46.724 1.00 94.94 131 LYS A C 1
ATOM 1061 O O . LYS A 1 131 ? -43.049 6.256 47.407 1.00 94.94 131 LYS A O 1
ATOM 1066 N N . TYR A 1 132 ? -41.738 4.725 46.433 1.00 95.50 132 TYR A N 1
ATOM 1067 C CA . TYR A 1 132 ? -42.476 3.583 46.963 1.00 95.50 132 TYR A CA 1
ATOM 1068 C C . TYR A 1 132 ? -42.369 3.492 48.491 1.00 95.50 132 TYR A C 1
ATOM 1070 O O . TYR A 1 132 ? -43.376 3.308 49.170 1.00 95.50 132 TYR A O 1
ATOM 1078 N N . ASN A 1 133 ? -41.168 3.683 49.043 1.00 93.44 133 ASN A N 1
ATOM 1079 C CA . ASN A 1 133 ? -40.955 3.690 50.490 1.00 93.44 133 ASN A CA 1
ATOM 1080 C C . ASN A 1 133 ? -41.694 4.852 51.172 1.00 93.44 133 ASN A C 1
ATOM 1082 O O . ASN A 1 133 ? -42.309 4.645 52.213 1.00 93.44 133 ASN A O 1
ATOM 1086 N N . GLU A 1 134 ? -41.680 6.046 50.576 1.00 93.25 134 GLU A N 1
ATOM 1087 C CA . GLU A 1 134 ? -42.441 7.211 51.050 1.00 93.25 134 GLU A CA 1
ATOM 1088 C C . GLU A 1 134 ? -43.949 6.916 51.081 1.00 93.25 134 GLU A C 1
ATOM 1090 O O . GLU A 1 134 ? -44.610 7.188 52.080 1.00 93.25 134 GLU A O 1
ATOM 1095 N N . GLN A 1 135 ? -44.492 6.291 50.029 1.00 92.50 135 GLN A N 1
ATOM 1096 C CA . GLN A 1 135 ? -45.900 5.880 49.981 1.00 92.50 135 GLN A CA 1
ATOM 1097 C C . GLN A 1 135 ? -46.245 4.826 51.038 1.00 92.50 135 GLN A C 1
ATOM 1099 O O . GLN A 1 135 ? -47.287 4.932 51.684 1.00 92.50 135 GLN A O 1
ATOM 1104 N N . GLN A 1 136 ? -45.379 3.829 51.251 1.00 89.88 136 GLN A N 1
ATOM 1105 C CA . GLN A 1 136 ? -45.577 2.843 52.316 1.00 89.88 136 GLN A CA 1
ATOM 1106 C C . GLN A 1 136 ? -45.561 3.488 53.704 1.00 89.88 136 GLN A C 1
ATOM 1108 O O . GLN A 1 136 ? -46.416 3.180 54.529 1.00 89.88 136 GLN A O 1
ATOM 1113 N N . GLN A 1 137 ? -44.617 4.395 53.964 1.00 88.31 137 GLN A N 1
ATOM 1114 C CA . GLN A 1 137 ? -44.542 5.114 55.235 1.00 88.31 137 GLN A CA 1
ATOM 1115 C C . GLN A 1 137 ? -45.777 5.990 55.456 1.00 88.31 137 GLN A C 1
ATOM 1117 O O . GLN A 1 137 ? -46.364 5.934 56.532 1.00 88.31 137 GLN A O 1
ATOM 1122 N N . ALA A 1 138 ? -46.222 6.739 54.443 1.00 86.50 138 ALA A N 1
ATOM 1123 C CA . ALA A 1 138 ? -47.441 7.543 54.521 1.00 86.50 138 ALA A CA 1
ATOM 1124 C C . ALA A 1 138 ? -48.692 6.684 54.779 1.00 86.50 138 ALA A C 1
ATOM 1126 O O . ALA A 1 138 ? -49.512 7.032 55.625 1.00 86.50 138 ALA A O 1
ATOM 1127 N N . SER A 1 139 ? -48.813 5.533 54.107 1.00 83.25 139 SER A N 1
ATOM 1128 C CA . SER A 1 139 ? -49.888 4.561 54.347 1.00 83.25 139 SER A CA 1
ATOM 1129 C C . SER A 1 139 ? -49.877 4.028 55.782 1.00 83.25 139 SER A C 1
ATOM 1131 O O . SER A 1 139 ? -50.926 3.974 56.421 1.00 83.25 139 SER A O 1
ATOM 1133 N N . LEU A 1 140 ? -48.706 3.650 56.303 1.00 83.56 140 LEU A N 1
ATOM 1134 C CA . LEU A 1 140 ? -48.569 3.16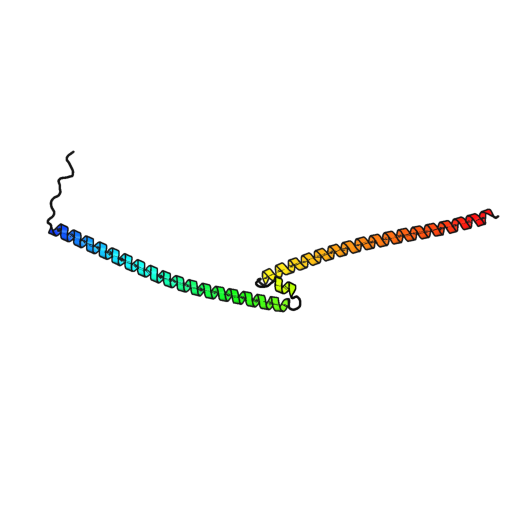9 57.677 1.00 83.56 140 LEU A CA 1
ATOM 1135 C C . LEU A 1 140 ? -48.934 4.257 58.691 1.00 83.56 140 LEU A C 1
ATOM 1137 O O . LEU A 1 140 ? -49.649 3.974 59.649 1.00 83.56 140 LEU A O 1
ATOM 1141 N N . LEU A 1 141 ? -48.488 5.495 58.462 1.00 81.62 141 LEU A N 1
ATOM 1142 C CA . LEU A 1 141 ? -48.815 6.635 59.315 1.00 81.62 141 LEU A CA 1
ATOM 1143 C C . LEU A 1 141 ? -50.328 6.895 59.354 1.00 81.62 141 LEU A C 1
ATOM 1145 O O . LEU A 1 141 ? -50.870 6.994 60.453 1.00 81.62 141 LEU A O 1
ATOM 1149 N N . ALA A 1 142 ? -51.014 6.890 58.207 1.00 77.38 142 ALA A N 1
ATOM 1150 C CA . ALA A 1 142 ? -52.471 7.049 58.137 1.00 77.38 142 ALA A CA 1
ATOM 1151 C C . ALA A 1 142 ? -53.226 5.966 58.938 1.00 77.38 142 ALA A C 1
ATOM 1153 O O . ALA A 1 142 ? -54.126 6.266 59.715 1.00 77.38 142 ALA A O 1
ATOM 1154 N N . ILE A 1 143 ? -52.793 4.703 58.855 1.00 75.12 143 ILE A N 1
ATOM 1155 C CA . ILE A 1 143 ? -53.393 3.611 59.645 1.00 75.12 143 ILE A CA 1
ATOM 1156 C C . ILE A 1 143 ? -53.174 3.822 61.155 1.00 75.12 143 ILE A C 1
ATOM 1158 O O . ILE A 1 143 ? -54.017 3.446 61.972 1.00 75.12 143 ILE A O 1
ATOM 1162 N N . THR A 1 144 ? -52.032 4.387 61.560 1.00 71.94 144 THR A N 1
ATOM 1163 C CA . THR A 1 144 ? -51.752 4.661 62.979 1.00 71.94 144 THR A CA 1
ATOM 1164 C C . THR A 1 144 ? -52.493 5.879 63.525 1.00 71.94 144 THR A C 1
ATOM 1166 O O . THR A 1 144 ? -52.802 5.886 64.716 1.00 71.94 144 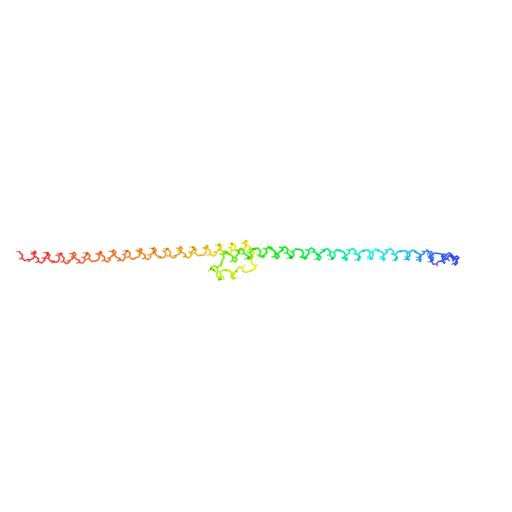THR A O 1
ATOM 1169 N N . THR A 1 145 ? -52.797 6.881 62.695 1.00 68.81 145 THR A N 1
ATOM 1170 C CA . THR A 1 145 ? -53.615 8.039 63.087 1.00 68.81 145 THR A CA 1
ATOM 1171 C C . THR A 1 145 ? -55.087 7.653 63.205 1.00 68.81 145 THR A C 1
ATOM 1173 O O . THR A 1 145 ? -55.673 7.903 64.254 1.00 68.81 145 THR A O 1
ATOM 1176 N N . ASP A 1 146 ? -55.630 6.890 62.250 1.00 59.88 146 ASP A N 1
ATOM 1177 C CA . ASP A 1 146 ? -57.021 6.404 62.295 1.00 59.88 146 ASP A CA 1
ATOM 1178 C C . ASP A 1 146 ? -57.296 5.524 63.535 1.00 59.88 146 ASP A C 1
ATOM 1180 O O . ASP A 1 146 ? -58.373 5.561 64.134 1.00 59.88 146 ASP A O 1
ATOM 1184 N N . LYS A 1 147 ? -56.301 4.739 63.977 1.00 58.28 147 LYS A N 1
ATOM 1185 C CA . LYS A 1 147 ? -56.398 3.932 65.208 1.00 58.28 147 LYS A CA 1
ATOM 1186 C C . LYS A 1 147 ? -56.361 4.761 66.493 1.00 58.28 147 LYS A C 1
ATOM 1188 O O . LYS A 1 147 ? -57.001 4.361 67.460 1.00 58.28 147 LYS A O 1
ATOM 1193 N N . LYS A 1 148 ? -55.619 5.872 66.520 1.00 55.31 148 LYS A N 1
ATOM 1194 C CA . LYS A 1 148 ? -55.560 6.774 67.683 1.00 55.31 148 LYS A CA 1
ATOM 1195 C C . LYS A 1 148 ? -56.853 7.570 67.840 1.00 55.31 148 LYS A C 1
ATOM 1197 O O . LYS A 1 148 ? -57.369 7.667 68.950 1.00 55.31 148 LYS A O 1
ATOM 1202 N N . GLU A 1 149 ? -57.421 8.029 66.731 1.00 51.78 149 GLU A N 1
ATOM 1203 C CA . GLU A 1 149 ? -58.706 8.735 66.717 1.00 51.78 149 GLU A CA 1
ATOM 1204 C C . GLU A 1 149 ? -59.868 7.824 67.166 1.00 51.78 149 GLU A C 1
ATOM 1206 O O . GLU A 1 149 ? -60.739 8.260 67.915 1.00 51.78 149 GLU A O 1
ATOM 1211 N N . SER A 1 150 ? -59.846 6.524 66.832 1.00 54.69 150 SER A N 1
ATOM 1212 C CA . SER A 1 150 ? -60.817 5.547 67.367 1.00 54.69 150 SER A CA 1
ATOM 1213 C C . SER A 1 150 ? -60.701 5.292 68.876 1.00 54.69 150 SER A C 1
ATOM 1215 O O . SER A 1 150 ? -61.703 4.964 69.508 1.00 54.69 150 SER A O 1
ATOM 1217 N N . THR A 1 151 ? -59.510 5.417 69.469 1.00 50.69 151 THR A N 1
ATOM 1218 C CA . THR A 1 151 ? -59.328 5.265 70.925 1.00 50.69 151 THR A CA 1
ATOM 1219 C C . THR A 1 151 ? -59.680 6.527 71.712 1.00 50.69 151 THR A C 1
ATOM 1221 O O . THR A 1 151 ? -60.108 6.418 72.855 1.00 50.69 151 THR A O 1
ATOM 1224 N N . GLU A 1 152 ? -59.542 7.711 71.111 1.00 50.62 152 GLU A N 1
ATOM 1225 C CA . GLU A 1 152 ? -59.906 8.991 71.739 1.00 50.62 152 GLU A CA 1
ATOM 1226 C C . GLU A 1 152 ? -61.410 9.296 71.643 1.00 50.62 152 GLU A C 1
ATOM 1228 O O . GLU A 1 152 ? -61.942 9.987 72.503 1.00 50.62 152 GLU A O 1
ATOM 1233 N N . ALA A 1 153 ? -62.127 8.730 70.666 1.00 53.00 153 ALA A N 1
ATOM 1234 C CA . ALA A 1 153 ? -63.582 8.876 70.534 1.00 53.00 153 ALA A CA 1
ATOM 1235 C C . ALA A 1 153 ? -64.415 7.943 71.448 1.00 53.00 153 ALA A C 1
ATOM 1237 O O . ALA A 1 153 ? -65.645 7.974 71.387 1.00 53.00 153 ALA A O 1
ATOM 1238 N N . GLN A 1 154 ? -63.777 7.088 72.260 1.00 49.06 154 GLN A N 1
ATOM 1239 C CA . GLN A 1 154 ? -64.441 6.142 73.179 1.00 49.06 154 GLN A CA 1
ATOM 1240 C C . GLN A 1 154 ? -64.298 6.499 74.674 1.00 49.06 154 GLN A C 1
ATOM 1242 O O . GLN A 1 154 ? -64.715 5.706 75.520 1.00 49.06 154 GLN A O 1
ATOM 1247 N N . VAL A 1 155 ? -63.739 7.669 75.008 1.00 43.34 155 VAL A N 1
ATOM 1248 C CA . VAL A 1 155 ? -63.655 8.219 76.379 1.00 43.34 155 VAL A CA 1
ATOM 1249 C C . VAL A 1 155 ? -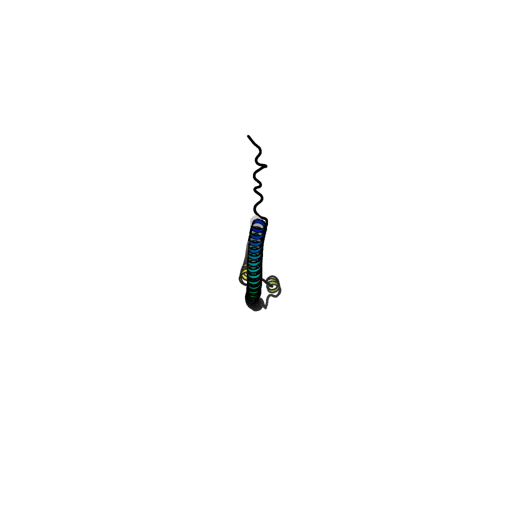64.552 9.444 76.490 1.00 43.34 155 VAL A C 1
ATOM 1251 O O . VAL A 1 155 ? -65.269 9.542 77.510 1.00 43.34 155 VAL A O 1
#

Secondary structure (DSSP, 8-state):
---TT-------HHHHHHHHHHHHHHHHHHHHHHHHHHHHHHHHHHHHHHHHHHHHHHHHHHHHHHHHHHHHHHHHHTTT-HHHHHTTTT--HHHHHHHHHHHHHHHHHHHHHHHHHHHHHHHHHHHHHHHHHHHHHHHHHHHHHHHHHHHHTT-

Radius of gyration: 50.97 Å; chains: 1; bounding box: 97×60×146 Å

InterPro domains:
  IPR033192 Outer dynein arm-docking complex subunit 3 [PTHR46518] (8-151)